Protein AF-A0AAJ0D9L0-F1 (afdb_monomer)

pLDDT: mean 90.26, std 13.55, range [47.44, 98.12]

Sequence (78 aa):
MRIRMEGFV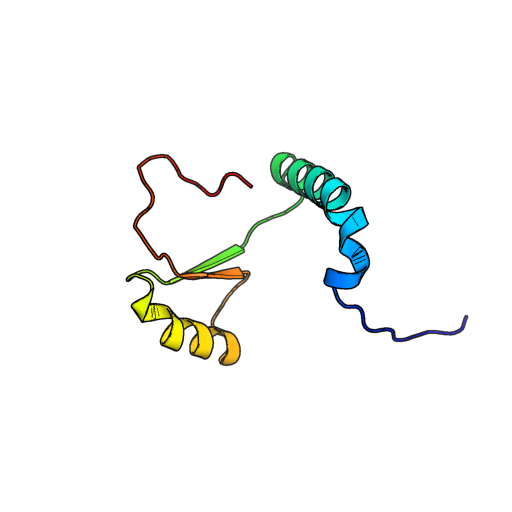VFDFEKQYSEARKELAKWLVEGKIKRQETVIKGGITKMPEALRALYDGVNTGKMMVEVKAPAAGSRSKL

Solvent-accessible surface area (backbone atoms only — not comparable to full-atom values): 5106 Å² total; per-residue (Å²): 140,85,89,82,88,80,87,86,60,75,79,83,45,59,88,48,47,70,57,52,50,53,53,52,47,51,34,41,77,72,60,76,49,82,88,51,66,30,77,45,76,79,26,67,83,41,47,70,60,50,56,49,37,56,75,72,61,70,48,58,60,52,72,45,70,37,61,63,85,68,61,96,83,65,66,81,92,114

Foldseek 3Di:
DDDDDDDDDVVVVPVCVVVVVVVVLVCVVVVVDDAAEDEAEDAPVCVVVQVVCVVVVVGDHHYYYDHDDDDPPPDPPD

Organism: NCBI:txid702011

Structure (mmCIF, N/CA/C/O backbone):
data_AF-A0AAJ0D9L0-F1
#
_entry.id   AF-A0AAJ0D9L0-F1
#
loop_
_atom_site.group_PDB
_atom_site.id
_atom_site.type_symbol
_atom_site.label_atom_id
_atom_site.label_alt_id
_atom_site.label_comp_id
_atom_site.label_asym_id
_atom_site.label_entity_id
_atom_site.label_seq_id
_atom_site.pdbx_PDB_ins_code
_atom_site.Cartn_x
_atom_site.Cartn_y
_atom_site.Cartn_z
_atom_site.occupancy
_atom_site.B_iso_or_equiv
_atom_site.auth_seq_id
_atom_site.auth_comp_id
_atom_site.auth_asym_id
_atom_site.auth_atom_id
_atom_site.pdbx_PDB_model_num
ATOM 1 N N . MET A 1 1 ? -5.405 -27.492 24.222 1.00 66.44 1 MET A N 1
ATOM 2 C CA . MET A 1 1 ? -5.502 -26.405 23.222 1.00 66.44 1 MET A CA 1
ATOM 3 C C . MET A 1 1 ? -5.443 -27.035 21.833 1.00 66.44 1 MET A C 1
ATOM 5 O O . MET A 1 1 ? -4.530 -27.816 21.607 1.00 66.44 1 MET A O 1
ATOM 9 N N . ARG A 1 2 ? -6.424 -26.800 20.949 1.00 82.38 2 ARG A N 1
ATOM 10 C CA . ARG A 1 2 ? -6.412 -27.297 19.555 1.00 82.38 2 ARG A CA 1
ATOM 11 C C . ARG A 1 2 ? -6.107 -26.119 18.626 1.00 82.38 2 ARG A C 1
ATOM 13 O O . ARG A 1 2 ? -6.812 -25.120 18.693 1.00 82.38 2 ARG A O 1
ATOM 20 N N . ILE A 1 3 ? -5.059 -26.225 17.810 1.00 89.31 3 ILE A N 1
ATOM 21 C CA . ILE A 1 3 ? -4.691 -25.208 16.809 1.00 89.31 3 ILE A CA 1
ATOM 22 C C . ILE A 1 3 ? -5.573 -25.402 15.562 1.00 89.31 3 ILE A C 1
ATOM 24 O O . ILE A 1 3 ? -5.838 -26.543 15.183 1.00 89.31 3 ILE A O 1
ATOM 28 N N . ARG A 1 4 ? -6.025 -24.307 14.931 1.00 89.38 4 ARG A N 1
ATOM 29 C CA . ARG A 1 4 ? -6.760 -24.300 13.652 1.00 89.38 4 ARG A CA 1
ATOM 30 C C . ARG A 1 4 ? -6.053 -23.380 12.655 1.00 89.38 4 ARG A C 1
ATOM 32 O O . ARG A 1 4 ? -5.665 -22.278 13.026 1.00 89.38 4 ARG A O 1
ATOM 39 N N . MET A 1 5 ? -5.933 -23.834 11.409 1.00 93.50 5 MET A N 1
ATOM 40 C CA . MET A 1 5 ? -5.513 -23.019 10.265 1.00 93.50 5 MET A CA 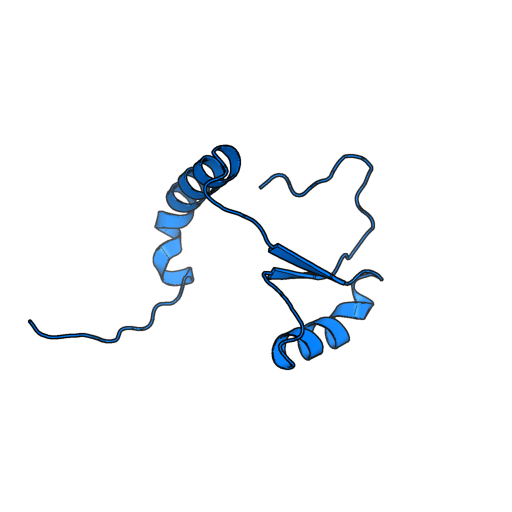1
ATOM 41 C C . MET A 1 5 ? -6.751 -22.658 9.444 1.00 93.50 5 MET A C 1
ATOM 43 O O . MET A 1 5 ? -7.513 -23.549 9.074 1.00 93.50 5 MET A O 1
ATOM 47 N N . GLU A 1 6 ? -6.960 -21.371 9.181 1.00 94.44 6 GLU A N 1
ATOM 48 C CA . GLU A 1 6 ? -8.139 -20.855 8.482 1.00 94.44 6 GLU A CA 1
ATOM 49 C C . GLU A 1 6 ? -7.719 -19.742 7.521 1.00 94.44 6 GLU A C 1
ATOM 51 O O . GLU A 1 6 ? -7.002 -18.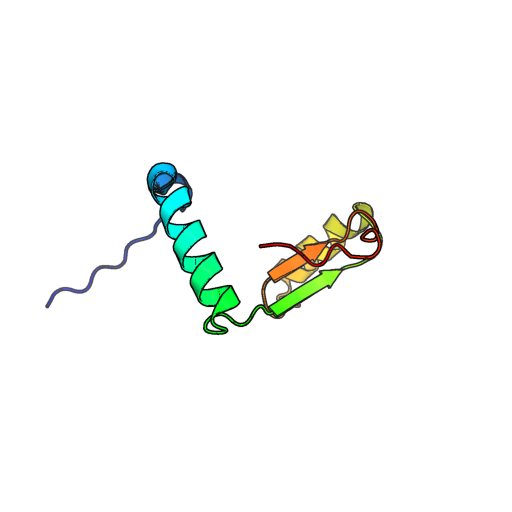816 7.902 1.00 94.44 6 GLU A O 1
ATOM 56 N N . GLY A 1 7 ? -8.127 -19.869 6.258 1.00 95.38 7 GLY A N 1
ATOM 57 C CA . GLY A 1 7 ? -7.992 -18.798 5.276 1.00 95.38 7 GLY A CA 1
ATOM 58 C C . GLY A 1 7 ? -9.130 -17.793 5.421 1.00 95.38 7 GLY A C 1
ATOM 59 O O . GLY A 1 7 ? -10.195 -18.130 5.929 1.00 95.38 7 GLY A O 1
ATOM 60 N N . PHE A 1 8 ? -8.923 -16.569 4.943 1.00 96.00 8 PHE A N 1
ATOM 61 C CA . PHE A 1 8 ? -9.979 -15.562 4.882 1.00 96.00 8 PHE A CA 1
ATOM 62 C C . PHE A 1 8 ? -9.887 -14.768 3.581 1.00 96.00 8 PHE A C 1
ATOM 64 O O . PHE A 1 8 ? -8.801 -14.606 3.017 1.00 96.00 8 PHE A O 1
ATOM 71 N N . VAL A 1 9 ? -11.023 -14.244 3.127 1.00 96.69 9 VAL A N 1
ATOM 72 C CA . VAL A 1 9 ? -11.098 -13.312 2.004 1.00 96.69 9 VAL A CA 1
ATOM 73 C C . VAL A 1 9 ? -11.569 -11.972 2.546 1.00 96.69 9 VAL A C 1
ATOM 75 O O . VAL A 1 9 ? -12.590 -11.886 3.218 1.00 96.69 9 VAL A O 1
ATOM 78 N N . VAL A 1 10 ? -10.826 -10.898 2.263 1.00 95.56 10 VAL A N 1
ATOM 79 C CA . VAL A 1 10 ? -11.145 -9.561 2.799 1.00 95.56 10 VAL A CA 1
ATOM 80 C C . VAL A 1 10 ? -12.566 -9.110 2.438 1.00 95.56 10 VAL A C 1
ATOM 82 O O . VAL A 1 10 ? -13.224 -8.466 3.249 1.00 95.56 10 VAL A O 1
ATOM 85 N N . PHE A 1 11 ? -13.062 -9.520 1.265 1.00 97.00 11 PHE A N 1
ATOM 86 C CA . PHE A 1 11 ? -14.401 -9.197 0.768 1.00 97.00 11 PHE A CA 1
ATOM 87 C C . PHE A 1 11 ? -15.541 -9.759 1.627 1.00 97.00 11 PHE A C 1
ATOM 89 O O . PHE A 1 11 ? -16.614 -9.163 1.640 1.00 97.00 11 PHE A O 1
ATOM 96 N N . ASP A 1 12 ? -15.298 -10.802 2.424 1.00 97.69 12 ASP A N 1
ATOM 97 C CA . ASP A 1 12 ? -16.295 -11.344 3.358 1.00 97.69 12 ASP A CA 1
ATOM 98 C C . ASP A 1 12 ? -16.560 -10.398 4.550 1.00 97.69 12 ASP A C 1
ATOM 100 O O . ASP A 1 12 ? -17.539 -10.555 5.281 1.00 97.69 12 ASP A O 1
ATOM 104 N N . PHE A 1 13 ? -15.703 -9.386 4.741 1.00 96.94 13 PHE A N 1
ATOM 105 C CA . PHE A 1 13 ? -15.702 -8.461 5.879 1.00 96.94 13 PHE A CA 1
ATOM 106 C C . PHE A 1 13 ? -16.039 -7.016 5.478 1.00 96.94 13 PHE A C 1
ATOM 108 O O . PHE A 1 13 ? -15.618 -6.058 6.132 1.00 96.94 13 PHE A O 1
ATOM 115 N N . GLU A 1 14 ? -16.805 -6.825 4.400 1.00 97.38 14 GLU A N 1
ATOM 116 C CA . GLU A 1 14 ? -17.156 -5.490 3.898 1.00 97.38 14 GLU A CA 1
ATOM 117 C C . GLU A 1 14 ? -17.805 -4.596 4.971 1.00 97.38 14 GLU A C 1
ATOM 119 O O . GLU A 1 14 ? -17.489 -3.406 5.077 1.00 97.38 14 GLU A O 1
ATOM 124 N N . LYS A 1 15 ? -18.653 -5.176 5.832 1.00 97.94 15 LYS A N 1
ATOM 125 C CA . LYS A 1 15 ? -19.332 -4.461 6.927 1.00 97.94 15 LYS A CA 1
ATOM 126 C C . LYS A 1 15 ? -18.344 -3.820 7.911 1.00 97.94 15 LYS A C 1
ATOM 128 O O . LYS A 1 15 ? -18.645 -2.777 8.485 1.00 97.94 15 LYS A O 1
ATOM 133 N N . GLN A 1 16 ? -17.159 -4.407 8.073 1.00 98.12 16 GLN A N 1
ATOM 134 C CA . GLN A 1 16 ? -16.108 -3.958 8.984 1.00 98.12 16 GLN A CA 1
ATOM 135 C C . GLN A 1 16 ? -15.164 -2.927 8.350 1.00 98.12 16 GLN A C 1
ATOM 137 O O . GLN A 1 16 ? -14.370 -2.299 9.051 1.00 98.12 16 GLN A O 1
ATOM 142 N N . TYR A 1 17 ? -15.241 -2.687 7.036 1.00 97.00 17 TYR A N 1
ATOM 143 C CA . TYR A 1 17 ? -14.300 -1.799 6.347 1.00 97.00 17 TYR A CA 1
ATOM 144 C C . TYR A 1 17 ? -14.287 -0.380 6.907 1.00 97.00 17 TYR A C 1
ATOM 146 O O . TYR A 1 17 ? -13.222 0.228 7.021 1.00 97.00 17 TYR A O 1
ATOM 154 N N . SER A 1 18 ? -15.457 0.178 7.235 1.00 97.38 18 SER A N 1
ATOM 155 C CA . SER A 1 18 ? -15.517 1.547 7.749 1.00 97.38 18 SER A CA 1
ATOM 156 C C . SER A 1 18 ? -14.860 1.679 9.119 1.00 97.38 18 SER A C 1
ATOM 158 O O . SER A 1 18 ? -14.286 2.730 9.396 1.00 97.38 18 SER A O 1
ATOM 160 N N . GLU A 1 19 ? -14.989 0.674 9.976 1.00 98.00 19 GLU A N 1
ATOM 161 C CA . GLU A 1 19 ? -14.388 0.668 11.307 1.00 98.00 19 GLU A CA 1
ATOM 162 C C . GLU A 1 19 ? -12.874 0.496 11.190 1.00 98.00 19 GLU A C 1
ATOM 164 O O . GLU A 1 19 ? -12.121 1.371 11.618 1.00 98.00 19 GLU A O 1
ATOM 169 N N . ALA A 1 20 ? -12.440 -0.535 10.460 1.00 97.19 20 ALA A N 1
ATOM 170 C CA . ALA A 1 20 ? -11.030 -0.821 10.228 1.00 97.19 20 ALA A CA 1
ATOM 171 C C . ALA A 1 20 ? -10.284 0.382 9.627 1.00 97.19 20 ALA A C 1
ATOM 173 O O . ALA A 1 20 ? -9.199 0.736 10.082 1.00 97.19 20 ALA A 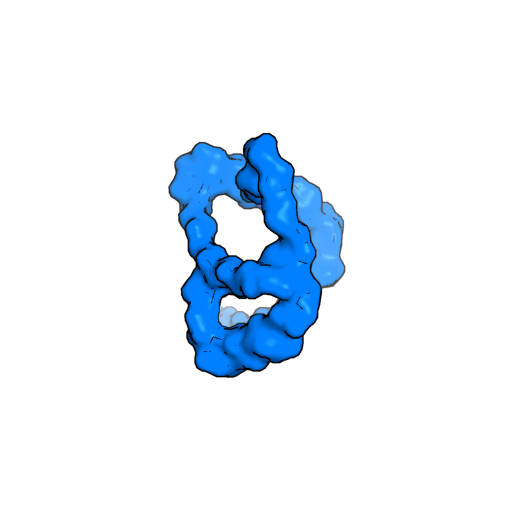O 1
ATOM 174 N N . ARG A 1 21 ? -10.868 1.080 8.640 1.00 96.56 21 ARG A N 1
ATOM 175 C CA . ARG A 1 21 ? -10.244 2.285 8.062 1.00 96.56 21 ARG A CA 1
ATOM 176 C C . ARG A 1 21 ? -10.058 3.404 9.086 1.00 96.56 21 ARG A C 1
ATOM 178 O O . ARG A 1 21 ? -9.033 4.076 9.038 1.00 96.56 21 ARG A O 1
ATOM 185 N N . LYS A 1 22 ? -11.023 3.624 9.988 1.00 97.50 22 LYS A N 1
ATOM 186 C CA . LYS A 1 22 ? -10.920 4.666 11.026 1.00 97.50 22 LYS A CA 1
ATOM 187 C C . LYS A 1 22 ? -9.778 4.359 11.991 1.00 97.50 22 LYS A C 1
ATOM 189 O O . LYS A 1 22 ? -8.988 5.249 12.298 1.00 97.50 22 LYS A O 1
ATOM 194 N N . GLU A 1 23 ? -9.669 3.110 12.431 1.00 97.81 23 GLU A N 1
ATOM 195 C CA . GLU A 1 23 ? -8.602 2.687 13.340 1.00 97.81 23 GLU A CA 1
ATOM 196 C C . GLU A 1 23 ? -7.224 2.745 12.681 1.00 97.81 23 GLU A C 1
ATOM 198 O O . GLU A 1 23 ? -6.294 3.322 13.245 1.00 97.81 23 GLU A O 1
ATOM 203 N N . LEU A 1 24 ? -7.102 2.234 11.453 1.00 96.69 24 LEU A N 1
ATOM 204 C CA . LEU A 1 24 ? -5.852 2.275 10.696 1.00 96.69 24 LEU A CA 1
ATOM 205 C C . LEU A 1 24 ? -5.398 3.717 10.428 1.00 96.69 24 LEU A C 1
ATOM 207 O O . LEU A 1 24 ? -4.219 4.022 10.599 1.00 96.69 24 LEU A O 1
ATOM 211 N N . ALA A 1 25 ? -6.318 4.619 10.069 1.00 95.31 25 ALA A N 1
ATOM 212 C CA . ALA A 1 25 ? -6.005 6.036 9.884 1.00 95.31 25 ALA A CA 1
ATOM 213 C C . ALA A 1 25 ? -5.515 6.682 11.189 1.00 95.31 25 ALA A C 1
ATOM 215 O O . ALA A 1 25 ? -4.522 7.410 11.190 1.00 95.31 25 ALA A O 1
ATOM 216 N N . LYS A 1 26 ? -6.162 6.370 12.321 1.00 97.19 26 LYS A N 1
ATOM 217 C CA . LYS A 1 26 ? -5.714 6.821 13.644 1.00 97.19 26 LYS A CA 1
ATOM 218 C C . LYS A 1 26 ? -4.296 6.331 13.941 1.00 97.19 26 LYS A C 1
ATOM 220 O O . LYS A 1 26 ? -3.441 7.138 14.292 1.00 97.19 26 LYS A O 1
ATOM 225 N N . TRP A 1 27 ? -4.014 5.043 13.756 1.00 97.56 27 TRP A N 1
ATOM 226 C CA . TRP A 1 27 ? -2.677 4.488 13.992 1.00 97.56 27 TRP A CA 1
ATOM 227 C C . TRP A 1 27 ? -1.613 5.061 13.058 1.00 97.56 27 TRP A C 1
ATOM 229 O O . TRP A 1 27 ? -0.457 5.187 13.463 1.00 97.56 27 TRP A O 1
ATOM 239 N N . LEU A 1 28 ? -1.983 5.429 11.831 1.00 94.62 28 LEU A N 1
ATOM 240 C CA . LEU A 1 28 ? -1.077 6.101 10.910 1.00 94.62 28 LEU A CA 1
ATOM 241 C C . LEU A 1 28 ? -0.702 7.501 11.412 1.00 94.62 28 LEU A C 1
ATOM 243 O O . LEU A 1 28 ? 0.482 7.828 11.456 1.00 94.62 28 LEU A O 1
ATOM 247 N N . VAL A 1 29 ? -1.685 8.299 11.843 1.00 94.69 29 VAL A N 1
ATOM 248 C CA . VAL A 1 29 ? -1.452 9.638 12.417 1.00 94.69 29 VAL A CA 1
ATOM 249 C C . VAL A 1 29 ? -0.656 9.558 13.723 1.00 94.69 29 VAL A C 1
ATOM 251 O O . VAL A 1 29 ? 0.220 10.382 13.961 1.00 94.69 29 VAL A O 1
ATOM 254 N N . GLU A 1 30 ? -0.906 8.536 14.544 1.00 97.12 30 GLU A N 1
ATOM 255 C CA . GLU A 1 30 ? -0.152 8.260 15.776 1.00 97.12 30 GLU A CA 1
ATOM 256 C C . GLU A 1 30 ? 1.267 7.710 15.520 1.00 97.12 30 GLU A C 1
ATOM 258 O O . GLU A 1 30 ? 2.016 7.486 16.469 1.00 97.12 30 GLU A O 1
ATOM 263 N N . GLY A 1 31 ? 1.648 7.446 14.264 1.00 95.25 31 GLY A N 1
ATOM 264 C CA . GLY A 1 31 ? 2.964 6.909 13.902 1.00 95.25 31 GLY A CA 1
ATOM 265 C C . GLY A 1 31 ? 3.175 5.430 14.251 1.00 95.25 31 GLY A C 1
ATOM 266 O O . GLY A 1 31 ? 4.293 4.922 14.143 1.00 95.25 31 GLY A O 1
ATOM 267 N N . LYS A 1 32 ? 2.113 4.717 14.645 1.00 97.25 32 LYS A N 1
ATOM 268 C CA . LYS A 1 32 ? 2.141 3.277 14.957 1.00 97.25 32 LYS A CA 1
ATOM 269 C C . LYS A 1 32 ? 2.245 2.412 13.703 1.00 97.25 32 LYS A C 1
ATOM 271 O O . LYS A 1 32 ? 2.744 1.293 13.771 1.00 97.25 32 LYS A O 1
ATOM 276 N N . ILE A 1 33 ? 1.808 2.935 12.559 1.00 94.94 33 ILE A N 1
ATOM 277 C CA . ILE A 1 33 ? 1.983 2.304 11.249 1.00 94.94 33 ILE A CA 1
ATOM 278 C C . ILE A 1 33 ? 3.066 3.056 10.477 1.00 94.94 33 ILE A C 1
ATOM 280 O O . ILE A 1 33 ? 2.947 4.253 10.226 1.00 94.94 33 ILE A O 1
ATOM 284 N N . LYS A 1 34 ? 4.103 2.337 10.036 1.00 91.81 34 LYS A N 1
ATOM 285 C CA . LYS A 1 34 ? 5.106 2.850 9.094 1.00 91.81 34 LYS A CA 1
ATOM 286 C C . LYS A 1 34 ? 4.787 2.338 7.693 1.00 91.81 34 LYS A C 1
ATOM 288 O O . LYS A 1 34 ? 4.807 1.132 7.459 1.00 91.81 34 LYS A O 1
ATOM 293 N N . ARG A 1 35 ? 4.504 3.246 6.757 1.00 90.38 35 ARG A N 1
ATOM 294 C CA . ARG A 1 35 ? 4.267 2.897 5.349 1.00 90.38 35 ARG A CA 1
ATOM 295 C C . ARG A 1 35 ? 5.596 2.722 4.623 1.00 90.38 35 ARG A C 1
ATOM 297 O O . ARG A 1 35 ? 6.465 3.584 4.705 1.00 90.38 35 ARG A O 1
ATOM 304 N N . GLN A 1 36 ? 5.720 1.622 3.891 1.00 93.38 36 GLN A N 1
ATOM 305 C CA . GLN A 1 36 ? 6.778 1.413 2.910 1.00 93.38 36 GLN A CA 1
ATOM 306 C C . GLN A 1 36 ? 6.129 1.088 1.574 1.00 93.38 36 GLN A C 1
ATOM 308 O O . GLN A 1 36 ? 5.197 0.281 1.506 1.00 93.38 36 GLN A O 1
ATOM 313 N N . GLU A 1 37 ? 6.591 1.762 0.531 1.00 94.62 37 GLU A N 1
ATOM 314 C CA . GLU A 1 37 ? 5.995 1.704 -0.795 1.00 94.62 37 GLU A CA 1
ATOM 315 C C . GLU A 1 37 ? 7.099 1.663 -1.843 1.00 94.62 37 GLU A C 1
ATOM 317 O O . GLU A 1 37 ? 8.091 2.384 -1.746 1.00 94.62 37 GLU A O 1
ATOM 322 N N . THR A 1 38 ? 6.897 0.842 -2.865 1.00 96.25 38 THR A N 1
ATOM 323 C CA . THR A 1 38 ? 7.726 0.793 -4.066 1.00 96.25 38 THR A CA 1
ATOM 324 C C . THR A 1 38 ? 6.913 1.391 -5.207 1.00 96.25 38 THR A C 1
ATOM 326 O O . THR A 1 38 ? 5.926 0.796 -5.636 1.00 96.25 38 THR A O 1
ATOM 329 N N . VAL A 1 39 ? 7.289 2.584 -5.678 1.00 95.12 39 VAL A N 1
ATOM 330 C CA . VAL A 1 39 ? 6.520 3.327 -6.690 1.00 95.12 39 VAL A CA 1
ATOM 331 C C . VAL A 1 39 ? 7.250 3.326 -8.029 1.00 95.12 39 VAL A C 1
ATOM 333 O O . VAL A 1 39 ? 8.333 3.897 -8.149 1.00 95.12 39 VAL A O 1
ATOM 336 N N . ILE A 1 40 ? 6.628 2.736 -9.049 1.00 94.75 40 ILE A N 1
ATOM 337 C CA . ILE A 1 40 ? 7.108 2.761 -10.433 1.00 94.75 40 ILE A CA 1
ATOM 338 C C . ILE A 1 40 ? 6.491 3.961 -11.152 1.00 94.75 40 ILE A C 1
ATOM 340 O O . ILE A 1 40 ? 5.271 4.118 -11.201 1.00 94.75 40 ILE A O 1
ATOM 344 N N . LYS A 1 41 ? 7.350 4.810 -11.718 1.00 93.81 41 LYS A N 1
ATOM 345 C CA . LYS A 1 41 ? 6.959 5.982 -12.513 1.00 93.81 41 LYS A CA 1
ATOM 346 C C . LYS A 1 41 ? 6.977 5.662 -14.003 1.00 93.81 41 LYS A C 1
ATOM 348 O O . LYS A 1 41 ? 7.674 4.748 -14.431 1.00 93.81 41 LYS A O 1
ATOM 353 N N . GLY A 1 42 ? 6.268 6.465 -14.794 1.00 89.94 42 GLY A N 1
ATOM 354 C CA . GLY A 1 42 ? 6.227 6.327 -16.256 1.00 89.94 42 GLY A CA 1
ATOM 355 C C . GLY A 1 42 ? 4.840 6.050 -16.833 1.00 89.94 42 GLY A C 1
ATOM 356 O O . GLY A 1 42 ? 4.736 5.755 -18.019 1.00 89.94 42 GLY A O 1
ATOM 357 N N . GLY A 1 43 ? 3.781 6.176 -16.027 1.00 92.81 43 GLY A N 1
ATOM 358 C CA . GLY A 1 43 ? 2.399 6.046 -16.476 1.00 92.81 43 GLY A CA 1
ATOM 359 C C . GLY A 1 43 ? 1.872 4.612 -16.448 1.00 92.81 43 GLY A C 1
ATOM 360 O O . GLY A 1 43 ? 2.572 3.658 -16.111 1.00 92.81 43 GLY A O 1
ATOM 361 N N . ILE A 1 44 ? 0.605 4.459 -16.843 1.00 95.19 44 ILE A N 1
ATOM 362 C CA . ILE A 1 44 ? -0.115 3.171 -16.867 1.00 95.19 44 ILE A CA 1
ATOM 363 C C . ILE A 1 44 ? 0.600 2.097 -17.708 1.00 95.19 44 ILE A C 1
ATOM 365 O O . ILE A 1 44 ? 0.488 0.907 -17.423 1.00 95.19 44 ILE A O 1
ATOM 369 N N . THR A 1 45 ? 1.382 2.507 -18.711 1.00 96.19 45 THR A N 1
ATOM 370 C CA . THR A 1 45 ? 2.136 1.610 -19.601 1.00 96.19 45 THR A CA 1
ATOM 371 C C . THR A 1 45 ? 3.186 0.783 -18.860 1.00 96.19 45 THR A C 1
ATOM 373 O O . THR A 1 45 ? 3.592 -0.261 -19.360 1.00 96.19 45 THR A O 1
ATOM 376 N N . LYS A 1 46 ? 3.591 1.198 -17.652 1.00 96.38 46 LYS A N 1
ATOM 377 C CA . LYS A 1 46 ? 4.505 0.449 -16.781 1.00 96.38 46 LYS A CA 1
ATOM 378 C C . LYS A 1 46 ? 3.845 -0.679 -15.991 1.00 96.38 46 LYS A C 1
ATOM 380 O O . LYS A 1 46 ? 4.556 -1.451 -15.356 1.00 96.38 46 LYS A O 1
ATOM 385 N N . MET A 1 47 ? 2.521 -0.827 -16.038 1.00 96.31 47 MET A N 1
ATOM 386 C CA . MET A 1 47 ? 1.827 -1.871 -15.280 1.00 96.31 47 MET A CA 1
ATOM 387 C C . MET A 1 47 ? 2.290 -3.305 -15.602 1.00 96.31 47 MET A C 1
ATOM 389 O O . MET A 1 47 ? 2.507 -4.058 -14.656 1.00 96.31 47 MET A O 1
ATOM 393 N N . PRO A 1 48 ? 2.508 -3.717 -16.867 1.00 96.81 48 PRO A N 1
ATOM 394 C CA . PRO A 1 48 ? 2.994 -5.071 -17.149 1.00 96.81 48 PRO A CA 1
ATOM 395 C C . PRO A 1 48 ? 4.354 -5.363 -16.496 1.00 96.81 48 PRO A C 1
ATOM 397 O O . PRO A 1 48 ? 4.555 -6.431 -15.922 1.00 96.81 48 PRO A O 1
ATOM 400 N N . GLU A 1 49 ? 5.266 -4.387 -16.526 1.00 96.69 49 GLU A N 1
ATOM 401 C CA . GLU A 1 49 ? 6.579 -4.469 -15.876 1.00 96.69 49 GLU A CA 1
ATOM 402 C C . GLU A 1 49 ? 6.443 -4.509 -14.347 1.00 96.69 49 GLU A C 1
ATOM 404 O O . GLU A 1 49 ? 7.056 -5.349 -13.693 1.00 96.69 49 GLU A O 1
ATOM 409 N N . ALA A 1 50 ? 5.589 -3.654 -13.778 1.00 96.88 50 ALA A N 1
ATOM 410 C CA . ALA A 1 50 ? 5.321 -3.612 -12.344 1.00 96.88 50 ALA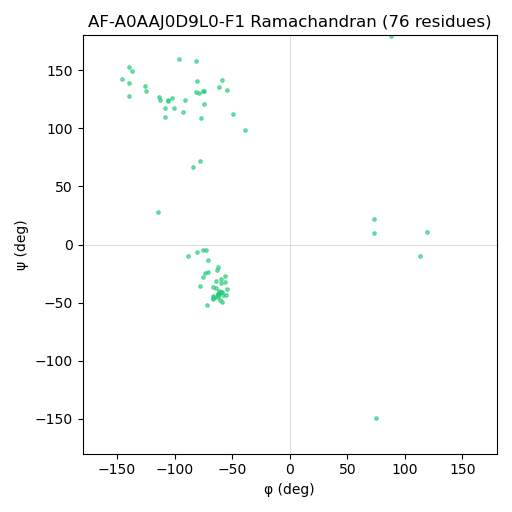 A CA 1
ATOM 411 C C . ALA A 1 50 ? 4.715 -4.921 -11.828 1.00 96.88 50 ALA A C 1
ATOM 413 O O . ALA A 1 50 ? 5.132 -5.435 -10.795 1.00 96.88 50 ALA A O 1
ATOM 414 N N . LEU A 1 51 ? 3.761 -5.495 -12.563 1.00 97.31 51 LEU A N 1
ATOM 415 C CA . LEU A 1 51 ? 3.146 -6.764 -12.194 1.00 97.31 51 LEU A CA 1
ATOM 416 C C . LEU A 1 51 ? 4.180 -7.887 -12.177 1.00 97.31 51 LEU A C 1
ATOM 418 O O . LEU A 1 51 ? 4.206 -8.680 -11.242 1.00 97.31 51 LEU A O 1
ATOM 422 N N . ARG A 1 52 ? 5.066 -7.928 -13.176 1.00 97.81 52 ARG A N 1
ATOM 423 C CA . ARG A 1 52 ? 6.177 -8.877 -13.179 1.00 97.81 52 ARG A CA 1
ATOM 424 C C . ARG A 1 52 ? 7.093 -8.658 -11.969 1.00 97.81 52 ARG A C 1
ATOM 426 O O . ARG A 1 52 ? 7.383 -9.613 -11.262 1.00 97.81 52 ARG A O 1
ATOM 433 N N . ALA A 1 53 ? 7.492 -7.418 -11.693 1.00 96.81 53 ALA A N 1
ATOM 434 C CA . ALA A 1 53 ? 8.357 -7.082 -10.562 1.00 96.81 53 ALA A CA 1
ATOM 435 C C . ALA A 1 53 ? 7.754 -7.480 -9.198 1.00 96.81 53 ALA A C 1
ATOM 437 O O . ALA A 1 53 ? 8.494 -7.880 -8.300 1.00 96.81 53 ALA A O 1
ATOM 438 N N . LEU A 1 54 ? 6.424 -7.416 -9.050 1.00 97.50 54 LEU A N 1
ATOM 439 C CA . LEU A 1 54 ? 5.704 -7.902 -7.869 1.00 97.50 54 LEU A CA 1
ATOM 440 C C . LEU A 1 54 ? 5.888 -9.415 -7.672 1.00 97.50 54 LEU A C 1
ATOM 442 O O . LEU A 1 54 ? 6.146 -9.859 -6.557 1.00 97.50 54 LEU A O 1
ATOM 446 N N . TYR A 1 55 ? 5.772 -10.203 -8.745 1.00 97.56 55 TYR A N 1
ATOM 447 C CA . TYR A 1 55 ? 5.966 -11.658 -8.688 1.00 97.56 55 TYR A CA 1
ATOM 448 C C . TYR A 1 55 ? 7.442 -12.063 -8.585 1.00 97.56 55 TYR A C 1
ATOM 450 O O . TYR A 1 55 ? 7.743 -13.081 -7.967 1.00 97.56 55 TYR A O 1
ATOM 458 N N . ASP A 1 56 ? 8.352 -11.240 -9.110 1.00 97.62 56 ASP A N 1
ATOM 459 C CA . ASP A 1 56 ? 9.803 -11.383 -8.931 1.00 97.62 56 ASP A CA 1
ATOM 460 C C . ASP A 1 56 ? 10.257 -10.942 -7.514 1.00 97.62 56 ASP A C 1
ATOM 462 O O . ASP A 1 56 ? 11.427 -11.087 -7.164 1.00 97.62 56 ASP A O 1
ATOM 466 N N . GLY A 1 57 ? 9.350 -10.409 -6.679 1.00 96.81 57 GLY A N 1
ATOM 467 C CA . GLY A 1 57 ? 9.622 -10.030 -5.286 1.00 96.81 57 GLY A CA 1
ATOM 468 C C . GLY A 1 57 ? 10.471 -8.766 -5.120 1.00 96.81 57 GLY A C 1
ATOM 469 O O . GLY A 1 57 ? 11.102 -8.573 -4.084 1.00 96.81 57 GLY A O 1
ATOM 470 N N . VAL A 1 58 ? 10.506 -7.896 -6.131 1.00 96.50 58 VAL A N 1
ATOM 471 C CA . VAL A 1 58 ? 11.360 -6.694 -6.161 1.00 96.50 58 VAL A CA 1
ATOM 472 C C . VAL A 1 58 ? 10.881 -5.611 -5.183 1.00 96.50 58 VAL A C 1
ATOM 474 O O . VAL A 1 58 ? 11.655 -4.742 -4.781 1.00 96.50 58 VAL A O 1
ATOM 477 N N . ASN A 1 59 ? 9.600 -5.614 -4.808 1.00 96.19 59 ASN A N 1
ATOM 478 C CA . ASN A 1 59 ? 9.013 -4.573 -3.970 1.00 96.19 59 ASN A CA 1
ATOM 479 C C . ASN A 1 59 ? 9.352 -4.733 -2.484 1.00 96.19 59 ASN A C 1
ATOM 481 O O . ASN A 1 59 ? 9.054 -5.748 -1.860 1.00 96.19 59 ASN A O 1
ATOM 485 N N . THR A 1 60 ? 9.811 -3.642 -1.875 1.00 95.56 60 THR A N 1
ATOM 486 C CA . THR A 1 60 ? 9.759 -3.471 -0.422 1.00 95.56 60 THR A CA 1
ATOM 487 C C . THR A 1 60 ? 8.469 -2.735 -0.071 1.00 95.56 60 THR A C 1
ATOM 489 O O . THR A 1 60 ? 8.268 -1.574 -0.440 1.00 95.56 60 THR A O 1
ATOM 492 N N . GLY A 1 61 ? 7.561 -3.419 0.627 1.00 94.12 61 GLY A N 1
ATOM 493 C CA . GLY A 1 61 ? 6.244 -2.878 0.967 1.00 94.12 61 GLY A CA 1
ATOM 494 C C . GLY A 1 61 ? 5.278 -2.851 -0.223 1.00 94.12 61 GLY A C 1
ATOM 495 O O . GLY A 1 61 ? 5.331 -3.711 -1.100 1.00 94.12 61 GLY A O 1
ATOM 496 N N . LYS A 1 62 ? 4.348 -1.889 -0.254 1.00 95.62 62 LYS A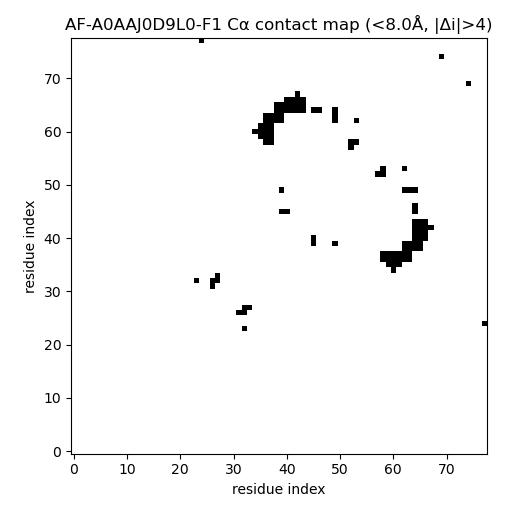 N 1
ATOM 497 C CA . LYS A 1 62 ? 3.277 -1.846 -1.264 1.00 95.62 62 LYS A CA 1
ATOM 498 C C . LYS A 1 62 ? 3.811 -1.406 -2.630 1.00 95.62 62 LYS A C 1
ATOM 500 O O . LYS A 1 62 ? 4.301 -0.288 -2.762 1.00 95.62 62 LYS A O 1
ATOM 505 N N . MET A 1 63 ? 3.649 -2.240 -3.656 1.00 96.06 63 MET A N 1
ATOM 506 C CA . MET A 1 63 ? 3.936 -1.854 -5.039 1.00 96.06 63 MET A CA 1
ATOM 507 C C . MET A 1 63 ? 2.831 -0.948 -5.599 1.00 96.06 63 MET A C 1
ATOM 509 O O . MET A 1 63 ? 1.645 -1.249 -5.465 1.00 96.06 63 MET A O 1
ATOM 513 N N . MET A 1 64 ? 3.216 0.165 -6.222 1.00 95.75 64 MET A N 1
ATOM 514 C CA . MET A 1 64 ? 2.305 1.112 -6.865 1.00 95.75 64 MET A CA 1
ATOM 515 C C . MET A 1 64 ? 2.853 1.574 -8.216 1.00 95.75 64 MET A C 1
ATOM 517 O O . MET A 1 64 ? 4.063 1.697 -8.393 1.00 95.75 64 MET A O 1
ATOM 521 N N . VAL A 1 65 ? 1.954 1.882 -9.152 1.00 95.88 65 VAL A N 1
ATOM 522 C CA . VAL A 1 65 ? 2.287 2.492 -10.446 1.00 95.88 65 VAL A CA 1
ATOM 523 C C . VAL A 1 65 ? 1.712 3.901 -10.485 1.00 95.88 65 VAL A C 1
ATOM 525 O O . VAL A 1 65 ? 0.512 4.101 -10.290 1.00 95.88 65 VAL A O 1
ATOM 528 N N . GLU A 1 66 ? 2.564 4.888 -10.734 1.00 95.00 66 GLU A N 1
ATOM 529 C CA . GLU A 1 66 ? 2.144 6.271 -10.928 1.00 95.00 66 GLU A CA 1
ATOM 530 C C . GLU A 1 66 ? 1.564 6.437 -12.339 1.00 95.00 66 GLU A C 1
ATOM 532 O O . GLU A 1 66 ? 2.288 6.409 -13.334 1.00 95.00 66 GLU A O 1
ATOM 537 N N . VAL A 1 67 ? 0.244 6.621 -12.425 1.00 93.69 67 VAL A N 1
ATOM 538 C CA . VAL A 1 67 ? -0.463 6.822 -13.703 1.00 93.69 67 VAL A CA 1
ATOM 539 C C . VAL A 1 67 ? -0.287 8.248 -14.232 1.00 93.69 67 VAL A C 1
ATOM 541 O O . VAL A 1 67 ? -0.185 8.457 -15.438 1.00 93.69 67 VAL A O 1
ATOM 544 N N . LYS A 1 68 ? -0.234 9.232 -13.332 1.00 91.12 68 LYS A N 1
ATOM 545 C CA . LYS A 1 68 ? -0.012 10.648 -13.630 1.00 91.12 68 LYS A CA 1
ATOM 546 C C . LYS A 1 68 ? 0.791 11.263 -12.492 1.00 91.12 68 LYS A C 1
ATOM 548 O O . LYS A 1 68 ? 0.533 10.939 -11.333 1.00 91.12 68 LYS A O 1
ATOM 553 N N . ALA A 1 69 ? 1.702 12.177 -12.825 1.00 81.00 69 ALA A N 1
ATOM 554 C CA . ALA A 1 69 ? 2.439 12.933 -11.823 1.00 81.00 69 ALA A CA 1
ATOM 555 C C . ALA A 1 69 ? 1.460 13.627 -10.852 1.00 81.00 69 ALA A C 1
ATOM 557 O O . ALA A 1 69 ? 0.485 14.246 -11.305 1.00 81.00 69 ALA A O 1
ATOM 558 N N . PRO A 1 70 ? 1.683 13.528 -9.531 1.00 71.31 70 PRO A N 1
ATOM 559 C CA . PRO A 1 70 ? 0.822 14.179 -8.560 1.00 71.31 70 PRO A CA 1
ATOM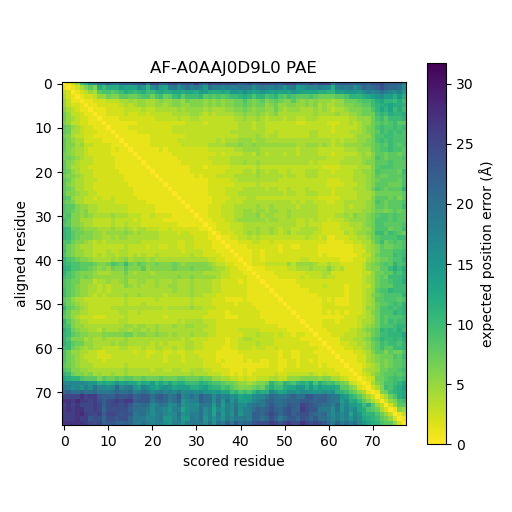 560 C C . PRO A 1 70 ? 0.865 15.696 -8.764 1.00 71.31 70 PRO A C 1
ATOM 562 O O . PRO A 1 70 ? 1.936 16.286 -8.908 1.00 71.31 70 PRO A O 1
ATOM 565 N N . ALA A 1 71 ? -0.303 16.343 -8.739 1.00 64.94 71 ALA A N 1
ATOM 566 C CA . ALA A 1 71 ? -0.360 17.793 -8.595 1.00 64.94 71 ALA A CA 1
ATOM 567 C C . ALA A 1 71 ? 0.335 18.185 -7.279 1.00 64.94 71 ALA A C 1
ATOM 569 O O . ALA A 1 71 ? 0.221 17.459 -6.282 1.00 64.94 71 ALA A O 1
ATOM 570 N N . ALA A 1 72 ? 1.074 19.299 -7.277 1.00 47.44 72 ALA A N 1
ATOM 571 C CA . ALA A 1 72 ? 1.826 19.762 -6.112 1.00 47.44 72 ALA A CA 1
ATOM 572 C C . ALA A 1 72 ? 0.928 19.762 -4.856 1.00 47.44 72 ALA A C 1
ATOM 574 O O . ALA A 1 72 ? -0.050 20.500 -4.788 1.00 47.44 72 ALA A O 1
ATOM 575 N N . GLY A 1 73 ? 1.226 18.879 -3.891 1.00 54.66 73 GLY A N 1
ATOM 576 C CA . GLY A 1 73 ? 0.464 18.720 -2.641 1.00 54.66 73 GLY A CA 1
ATOM 577 C C . GLY A 1 73 ? -0.293 17.394 -2.463 1.00 54.66 73 GLY A C 1
ATOM 578 O O . GLY A 1 73 ? -0.731 17.098 -1.352 1.00 54.66 73 GLY A O 1
ATOM 579 N N . SER A 1 74 ? -0.403 16.547 -3.491 1.00 53.16 74 SER A N 1
ATOM 580 C CA . SER A 1 74 ? -1.043 15.227 -3.381 1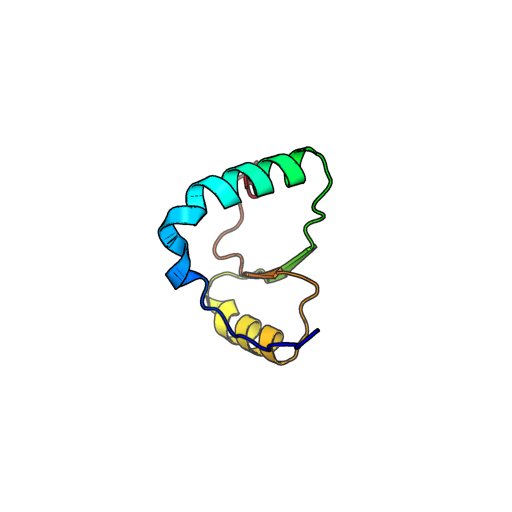.00 53.16 74 SER A CA 1
ATOM 581 C C . SER A 1 74 ? -0.078 14.158 -2.847 1.00 53.16 74 SER A C 1
ATOM 583 O O . SER A 1 74 ? 0.279 13.214 -3.550 1.00 53.16 74 SER A O 1
ATOM 585 N N . ARG A 1 75 ? 0.354 14.272 -1.586 1.00 56.81 75 ARG A N 1
ATOM 586 C CA . ARG A 1 75 ? 0.789 13.070 -0.852 1.00 56.81 75 ARG A CA 1
ATOM 587 C C . ARG A 1 75 ? -0.471 12.296 -0.487 1.00 56.81 75 ARG A C 1
ATOM 589 O O . ARG A 1 75 ? -1.424 12.912 -0.020 1.00 56.81 75 ARG A O 1
ATOM 596 N N . SER A 1 76 ? -0.480 10.988 -0.750 1.00 52.47 76 SER A N 1
ATOM 597 C CA . SER A 1 76 ? -1.579 10.056 -0.458 1.00 52.47 76 SER A CA 1
ATOM 598 C C . SER A 1 76 ? -2.220 10.377 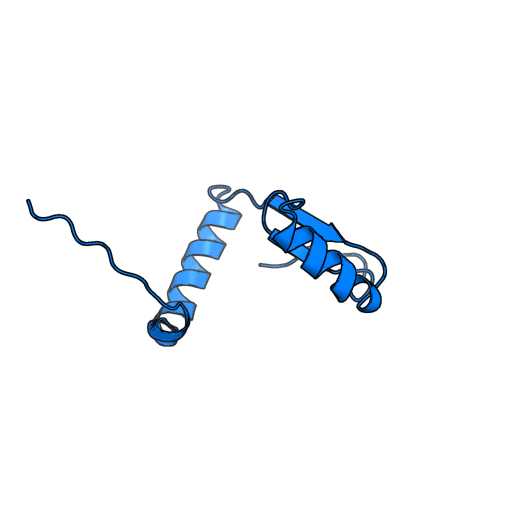0.897 1.00 52.47 76 SER A C 1
ATOM 600 O O . SER A 1 76 ? -1.690 9.973 1.927 1.00 52.47 76 SER A O 1
ATOM 602 N N . LYS A 1 77 ? -3.349 11.100 0.892 1.00 50.44 77 LYS A N 1
ATOM 603 C CA . LYS A 1 77 ? -4.154 11.395 2.084 1.00 50.44 77 LYS A CA 1
ATOM 604 C C . LYS A 1 77 ? -4.978 10.163 2.433 1.00 50.44 77 LYS A C 1
ATOM 606 O O . LYS A 1 77 ? -6.177 10.133 2.181 1.00 50.44 77 LYS A O 1
ATOM 611 N N . LEU A 1 78 ? -4.298 9.141 2.931 1.00 47.97 78 LEU A N 1
ATOM 612 C CA . LEU A 1 78 ? -4.877 8.010 3.646 1.00 47.97 78 LEU A CA 1
ATOM 613 C C . LEU A 1 78 ? -3.904 7.612 4.741 1.00 47.97 78 LEU A C 1
ATOM 615 O O . LEU A 1 78 ? -2.723 7.383 4.386 1.00 47.97 78 LEU A O 1
#

InterPro domains:
  IPR045010 Medium-chain dehydrogenase/reductase [PTHR43205] (2-68)

Mean predicted aligned error: 5.94 Å

Nearest PDB structures (foldseek):
  3isp-assembly1_A-2  TM=3.619E-01  e=1.635E+00  Mycobacterium tuberculosis H37Rv
  3aaw-assembly1_C  TM=3.335E-01  e=6.356E+00  Corynebacterium glutamicum

Secondary structure (DSSP, 8-state):
---------GGGGGGGHHHHHHHHHHHHHTT-S---EEEE-S-GGGHHHHHHHHHTT--SSEEEE-SSPPPTT-----

Radius of gyration: 16.76 Å; Cα contacts (8 Å, |Δi|>4): 56; chains: 1; bounding box: 31×47×43 Å